Protein AF-A0A9D8FHU1-F1 (afdb_monomer_lite)

Radius of gyration: 20.09 Å; chains: 1; bounding box: 47×20×51 Å

Sequence (121 aa):
MSESILSSDVWQKLIQKHSEFKSKKTADLFKDDPTRFDRFSVKHKDFLFDFSKNKIDSEILDLLYQLADKAELKQWMQKMRNGEKINATEGRAAFHIALRAPKGSSYKFEGKNVVPAVHKV

pLDDT: mean 95.0, std 5.45, range [50.28, 98.25]

Structure (mmCIF, N/CA/C/O backbone):
data_AF-A0A9D8FHU1-F1
#
_entry.id   AF-A0A9D8FHU1-F1
#
loop_
_atom_site.group_PDB
_atom_site.id
_atom_site.type_symbol
_atom_site.label_atom_id
_atom_site.label_alt_id
_atom_site.label_comp_id
_atom_site.label_asym_id
_atom_site.label_entity_id
_atom_site.label_seq_id
_atom_site.pdbx_PDB_ins_code
_atom_site.Cartn_x
_atom_site.Cartn_y
_atom_site.Cartn_z
_atom_site.occupancy
_atom_site.B_iso_or_equiv
_atom_site.auth_seq_id
_atom_site.auth_comp_id
_atom_site.auth_asym_id
_atom_site.auth_atom_id
_atom_site.pdbx_PDB_model_num
ATOM 1 N N . MET A 1 1 ? 14.748 1.644 19.234 1.00 50.28 1 MET A N 1
ATOM 2 C CA . MET A 1 1 ? 14.377 2.582 18.153 1.00 50.28 1 MET A CA 1
ATOM 3 C C . MET A 1 1 ? 14.263 1.766 16.883 1.00 50.28 1 MET A C 1
ATOM 5 O O . MET A 1 1 ? 15.205 1.039 16.598 1.00 50.28 1 MET A O 1
ATOM 9 N N . SER A 1 2 ? 13.116 1.779 16.201 1.00 66.88 2 SER A N 1
ATOM 10 C CA . SER A 1 2 ? 12.983 1.077 14.921 1.00 66.88 2 SER A CA 1
ATOM 11 C C . SER A 1 2 ? 13.911 1.725 13.898 1.00 66.88 2 SER A C 1
ATOM 13 O O . SER A 1 2 ? 14.023 2.951 13.853 1.00 66.88 2 SER A O 1
ATOM 15 N N . GLU A 1 3 ? 14.585 0.908 13.100 1.00 76.81 3 GLU A N 1
ATOM 16 C CA . GLU A 1 3 ? 15.381 1.379 11.973 1.00 76.81 3 GLU A CA 1
ATOM 17 C C . GLU A 1 3 ? 14.503 2.207 11.018 1.00 76.81 3 GLU A C 1
ATOM 19 O O . GLU A 1 3 ? 13.350 1.853 10.760 1.00 76.81 3 GLU A O 1
ATOM 24 N N . SER A 1 4 ? 15.026 3.327 10.515 1.00 89.19 4 SER A N 1
ATOM 25 C CA . SER A 1 4 ? 14.288 4.170 9.574 1.00 89.19 4 SER A CA 1
ATOM 26 C C . SER A 1 4 ? 14.035 3.414 8.271 1.00 89.19 4 SER A C 1
ATOM 28 O O . SER A 1 4 ? 14.939 2.796 7.711 1.00 89.19 4 SER A O 1
ATOM 30 N N . ILE A 1 5 ? 12.822 3.521 7.723 1.00 93.62 5 ILE A N 1
ATOM 31 C CA . ILE A 1 5 ? 12.518 2.943 6.406 1.00 93.62 5 ILE A CA 1
ATOM 32 C C . ILE A 1 5 ? 13.418 3.534 5.312 1.00 93.62 5 ILE A C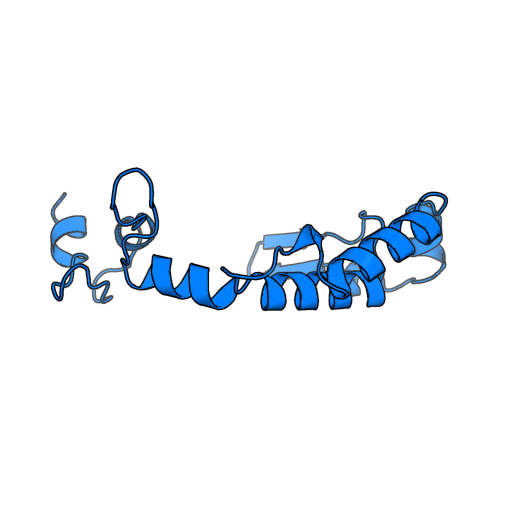 1
ATOM 34 O O . ILE A 1 5 ? 13.768 2.834 4.368 1.00 93.62 5 ILE A O 1
ATOM 38 N N . LEU A 1 6 ? 13.855 4.788 5.472 1.00 93.19 6 LEU A N 1
ATOM 39 C CA . LEU A 1 6 ? 14.687 5.500 4.500 1.00 93.19 6 LEU A CA 1
ATOM 40 C C . LEU A 1 6 ? 16.143 5.012 4.489 1.00 93.19 6 LEU A C 1
ATOM 42 O O . LEU A 1 6 ? 16.849 5.207 3.504 1.00 93.19 6 LEU A O 1
ATOM 46 N N . SER A 1 7 ? 16.609 4.379 5.568 1.00 93.44 7 SER A N 1
ATOM 47 C CA . SER A 1 7 ? 17.948 3.780 5.625 1.00 93.44 7 SER A CA 1
ATOM 48 C C . SER A 1 7 ? 17.957 2.303 5.231 1.00 93.44 7 SER A C 1
ATOM 50 O O . SER A 1 7 ? 19.027 1.718 5.147 1.00 93.44 7 SER A O 1
ATOM 52 N N . SER A 1 8 ? 16.791 1.699 4.982 1.00 95.25 8 SER A N 1
ATOM 53 C CA . SER A 1 8 ? 16.691 0.272 4.674 1.00 95.25 8 SER A CA 1
ATOM 54 C C . SER A 1 8 ? 17.250 -0.087 3.292 1.00 95.25 8 SER A C 1
ATOM 56 O O . SER A 1 8 ? 17.122 0.683 2.337 1.00 95.25 8 SER A O 1
ATOM 58 N N . ASP A 1 9 ? 17.779 -1.305 3.155 1.00 96.50 9 ASP A N 1
ATOM 59 C CA . ASP A 1 9 ? 18.302 -1.824 1.881 1.00 96.50 9 ASP A CA 1
ATOM 60 C C . ASP A 1 9 ? 17.277 -1.754 0.743 1.00 96.50 9 ASP A C 1
ATOM 62 O O . ASP A 1 9 ? 17.613 -1.424 -0.393 1.00 96.50 9 ASP A O 1
ATOM 66 N N . VAL A 1 10 ? 16.004 -2.045 1.036 1.00 97.56 10 VAL A N 1
ATOM 67 C CA . VAL A 1 10 ? 14.924 -1.984 0.041 1.00 97.56 10 VAL A CA 1
ATOM 68 C C . VAL A 1 10 ? 14.689 -0.556 -0.454 1.00 97.56 10 VAL A C 1
ATOM 70 O O . VAL A 1 10 ? 14.478 -0.350 -1.650 1.00 97.56 10 VAL A O 1
ATOM 73 N N . TRP A 1 11 ? 14.800 0.444 0.424 1.00 97.56 11 TRP A N 1
ATOM 74 C CA . TRP A 1 11 ? 14.715 1.846 0.023 1.00 97.56 11 TRP A CA 1
ATOM 75 C C . TRP A 1 11 ? 15.891 2.247 -0.869 1.00 97.56 11 TRP A C 1
ATOM 77 O O . TRP A 1 11 ? 15.684 2.862 -1.914 1.00 97.56 11 TRP A O 1
ATOM 87 N N . GLN A 1 12 ? 17.113 1.833 -0.523 1.00 97.31 12 GLN A N 1
ATOM 88 C CA . GLN A 1 12 ? 18.292 2.102 -1.354 1.00 97.31 12 GLN A CA 1
ATOM 89 C C . GLN A 1 12 ? 18.175 1.445 -2.741 1.00 97.31 12 GLN A C 1
ATOM 91 O O . GLN A 1 12 ? 18.462 2.085 -3.754 1.00 97.31 12 GLN A O 1
ATOM 96 N N . LYS A 1 13 ? 17.653 0.212 -2.819 1.00 97.62 13 LYS A N 1
ATOM 97 C CA . LYS A 1 13 ? 17.355 -0.460 -4.097 1.00 97.62 13 LYS A CA 1
ATOM 98 C C . LYS A 1 13 ? 16.319 0.300 -4.931 1.00 97.62 13 LYS A C 1
ATOM 100 O O . LYS A 1 13 ? 16.494 0.422 -6.141 1.00 97.62 13 LYS A O 1
ATOM 105 N N . LEU A 1 14 ? 15.271 0.848 -4.312 1.00 97.38 14 LEU A N 1
ATOM 106 C CA . LEU A 1 14 ? 14.283 1.682 -5.009 1.00 97.38 14 LEU A CA 1
ATOM 107 C C . LEU A 1 14 ? 14.895 2.980 -5.554 1.00 97.38 14 LEU A C 1
ATOM 109 O O . LEU A 1 14 ? 14.577 3.371 -6.676 1.00 97.38 14 LEU A O 1
ATOM 113 N N . ILE A 1 15 ? 15.800 3.627 -4.810 1.00 97.25 15 ILE A N 1
ATOM 114 C CA . ILE A 1 15 ? 16.533 4.813 -5.288 1.00 97.25 15 ILE A CA 1
ATOM 115 C C . ILE A 1 15 ? 17.403 4.468 -6.504 1.00 97.25 15 ILE A C 1
ATOM 117 O O . ILE A 1 15 ? 17.380 5.197 -7.502 1.00 97.25 15 ILE A O 1
ATOM 121 N N . GLN A 1 16 ? 18.105 3.334 -6.460 1.00 96.25 16 GLN A N 1
ATOM 122 C CA . GLN A 1 16 ? 18.878 2.828 -7.594 1.00 96.25 16 GLN A CA 1
ATOM 123 C C . GLN A 1 16 ? 17.973 2.570 -8.810 1.00 96.25 16 GLN A C 1
ATOM 125 O O . GLN A 1 16 ? 18.221 3.124 -9.883 1.00 96.25 16 GLN A O 1
ATOM 130 N N . LYS A 1 17 ? 16.862 1.841 -8.639 1.00 95.44 17 LYS A N 1
ATOM 131 C CA . LYS A 1 17 ? 15.894 1.594 -9.722 1.00 95.44 17 LYS A CA 1
ATOM 132 C C . LYS A 1 17 ? 15.302 2.867 -10.293 1.00 95.44 1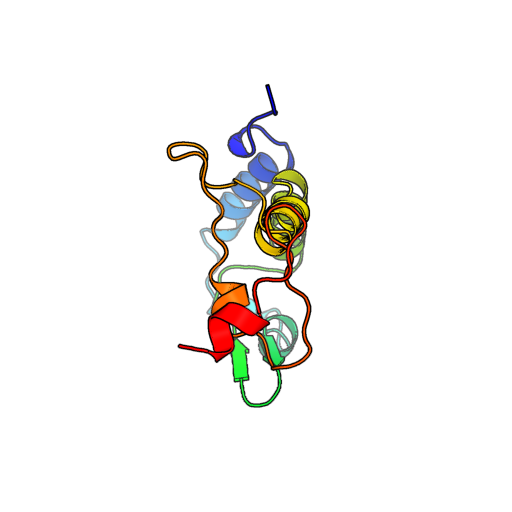7 LYS A C 1
ATOM 134 O O . LYS A 1 17 ? 15.170 2.985 -11.507 1.00 95.44 17 LYS A O 1
ATOM 139 N N . HIS A 1 18 ? 14.990 3.846 -9.449 1.00 95.75 18 HIS A N 1
ATOM 140 C CA . HIS A 1 18 ? 14.517 5.145 -9.906 1.00 95.75 18 HIS A CA 1
ATOM 141 C C . HIS A 1 18 ? 15.535 5.815 -10.840 1.00 95.75 18 HIS A C 1
ATOM 143 O O . HIS A 1 18 ? 15.138 6.348 -11.875 1.00 95.75 18 HIS A O 1
ATOM 149 N N . SER A 1 19 ? 16.833 5.765 -10.518 1.00 95.00 19 SER A N 1
ATOM 150 C CA . SER A 1 19 ? 17.881 6.326 -11.381 1.00 95.00 19 SER A CA 1
ATOM 151 C C . SER A 1 19 ? 17.918 5.666 -12.768 1.00 95.00 19 SER A C 1
ATOM 153 O O . SER A 1 19 ? 17.978 6.373 -13.775 1.00 95.00 19 SER A O 1
ATOM 155 N N . GLU A 1 20 ? 17.757 4.340 -12.827 1.00 91.88 20 GLU A N 1
ATOM 156 C CA . GLU A 1 20 ? 17.718 3.543 -14.062 1.00 91.88 20 GLU A CA 1
ATOM 157 C C . GLU A 1 20 ? 16.441 3.799 -14.879 1.00 91.88 20 GLU A C 1
ATOM 159 O O . GLU A 1 20 ? 16.468 3.869 -16.107 1.00 91.88 20 GLU A O 1
ATOM 164 N N . PHE A 1 21 ? 15.304 3.974 -14.200 1.00 92.62 21 PHE A N 1
ATOM 165 C CA . PHE A 1 21 ? 13.996 4.179 -14.825 1.00 92.62 21 PHE A CA 1
ATOM 166 C C . PHE A 1 21 ? 13.685 5.636 -15.172 1.00 92.62 21 PHE A C 1
ATOM 168 O O . PHE A 1 21 ? 12.723 5.903 -15.898 1.00 92.62 21 PHE A O 1
ATOM 175 N N . LYS A 1 22 ? 14.482 6.594 -14.686 1.00 92.12 22 LYS A N 1
ATOM 176 C CA . LYS A 1 22 ? 14.221 8.030 -14.847 1.00 92.12 22 LYS A CA 1
ATOM 177 C C . LYS A 1 22 ? 14.040 8.425 -16.314 1.00 92.12 22 LYS A C 1
ATOM 179 O O . LYS A 1 22 ? 13.126 9.192 -16.632 1.00 92.12 22 LYS A O 1
ATOM 184 N N . SER A 1 23 ? 14.871 7.872 -17.199 1.00 92.62 23 SER A N 1
ATOM 185 C CA . SER A 1 23 ? 14.870 8.146 -18.641 1.00 92.62 23 SER A CA 1
ATOM 186 C C . SER A 1 23 ? 13.824 7.353 -19.430 1.00 92.62 23 SER A C 1
ATOM 188 O O . SER A 1 23 ? 13.461 7.782 -20.526 1.00 92.62 23 SER A O 1
ATOM 190 N N . LYS A 1 24 ? 13.289 6.247 -18.889 1.00 93.19 24 LYS A N 1
ATOM 191 C CA . LYS A 1 24 ? 12.265 5.450 -19.578 1.00 93.19 24 LYS A CA 1
ATOM 192 C C . LYS A 1 24 ? 10.984 6.260 -19.763 1.00 93.19 24 LYS A C 1
ATOM 194 O O . LYS A 1 24 ? 10.520 6.944 -18.838 1.00 93.19 24 LYS A O 1
ATOM 199 N N . LYS A 1 25 ? 10.388 6.174 -20.954 1.00 95.38 25 LYS A N 1
ATOM 200 C CA . LYS A 1 25 ? 9.057 6.725 -21.231 1.00 95.38 25 LYS A CA 1
ATOM 201 C C . LYS A 1 25 ? 8.017 5.638 -21.009 1.00 95.38 25 LYS A C 1
ATOM 203 O O . LYS A 1 25 ? 8.229 4.484 -21.360 1.00 95.38 25 LYS A O 1
ATOM 208 N N . THR A 1 26 ? 6.858 6.017 -20.481 1.00 94.00 26 THR A N 1
ATOM 209 C CA . THR A 1 26 ? 5.749 5.076 -20.278 1.00 94.00 26 THR A CA 1
ATOM 210 C C . THR A 1 26 ? 5.337 4.394 -21.586 1.00 94.00 26 THR A C 1
ATOM 212 O O . THR A 1 26 ? 5.052 3.207 -21.571 1.00 94.00 26 THR A O 1
ATOM 215 N N . ALA A 1 27 ? 5.372 5.104 -22.721 1.00 95.81 27 ALA A N 1
ATOM 216 C CA . ALA A 1 27 ? 5.071 4.526 -24.034 1.00 95.81 27 ALA A CA 1
ATOM 217 C C . ALA A 1 27 ? 5.995 3.348 -24.398 1.00 95.81 27 ALA A C 1
ATOM 219 O O . ALA A 1 27 ? 5.512 2.338 -24.901 1.00 95.81 27 ALA A O 1
ATOM 220 N N . ASP A 1 28 ? 7.291 3.446 -24.082 1.00 96.12 28 ASP A N 1
ATOM 221 C CA . ASP A 1 28 ? 8.251 2.362 -24.324 1.00 96.12 28 ASP A CA 1
ATOM 222 C C . ASP A 1 28 ? 7.913 1.143 -23.453 1.00 96.12 28 ASP A C 1
ATOM 224 O O . ASP A 1 28 ? 7.921 0.019 -23.936 1.00 96.12 28 ASP A O 1
ATOM 228 N N . LEU A 1 29 ? 7.476 1.356 -22.204 1.00 95.81 29 LEU A N 1
ATOM 229 C CA . LEU A 1 29 ? 7.049 0.264 -21.319 1.00 95.81 29 LEU A CA 1
ATOM 230 C C . LEU A 1 29 ? 5.836 -0.513 -21.859 1.00 95.81 29 LEU A C 1
ATOM 232 O O . LEU A 1 29 ? 5.738 -1.712 -21.625 1.00 95.81 29 LEU A O 1
ATOM 236 N N . PHE A 1 30 ? 4.908 0.150 -22.557 1.00 97.12 30 PHE A N 1
ATOM 237 C CA . PHE A 1 30 ? 3.787 -0.523 -23.233 1.00 97.12 30 PHE A CA 1
ATOM 238 C C . PHE A 1 30 ? 4.217 -1.241 -24.511 1.00 97.12 30 PHE A C 1
ATOM 240 O O . PHE A 1 30 ? 3.629 -2.256 -24.870 1.00 97.12 30 PHE A O 1
ATOM 247 N N . LYS A 1 31 ? 5.228 -0.714 -25.206 1.00 96.75 31 LYS A N 1
ATOM 248 C CA . LYS A 1 31 ? 5.808 -1.371 -26.377 1.00 96.75 31 LYS A CA 1
ATOM 249 C C . LYS A 1 31 ? 6.538 -2.657 -25.980 1.00 96.75 31 LYS A C 1
ATOM 251 O O . LYS A 1 31 ? 6.406 -3.659 -26.676 1.00 96.75 31 LYS A O 1
ATOM 256 N N . ASP A 1 32 ? 7.273 -2.617 -24.872 1.00 95.31 32 ASP A N 1
ATOM 257 C CA . ASP A 1 32 ? 8.081 -3.733 -24.374 1.00 95.31 32 ASP A CA 1
ATOM 258 C C . ASP A 1 32 ? 7.235 -4.819 -23.682 1.00 95.31 32 ASP A C 1
ATOM 260 O O . ASP A 1 32 ? 7.620 -5.986 -23.669 1.00 95.31 32 ASP A O 1
ATOM 264 N N . ASP A 1 33 ? 6.073 -4.457 -23.126 1.00 96.25 33 ASP A N 1
ATOM 265 C CA . ASP A 1 33 ? 5.121 -5.385 -22.506 1.00 96.25 33 ASP A CA 1
ATOM 266 C C . ASP A 1 33 ? 3.705 -5.166 -23.076 1.00 96.25 33 ASP A C 1
ATOM 268 O O . ASP A 1 33 ? 2.928 -4.370 -22.537 1.00 96.25 33 ASP A O 1
ATOM 272 N N . PRO A 1 34 ? 3.322 -5.892 -24.145 1.00 96.06 34 PRO A N 1
ATOM 273 C CA . PRO A 1 34 ? 1.983 -5.796 -24.732 1.00 96.06 34 PRO A CA 1
ATOM 274 C C . PRO A 1 34 ? 0.844 -6.151 -23.764 1.00 96.06 34 PRO A C 1
ATOM 276 O O . PRO A 1 34 ? -0.294 -5.742 -23.980 1.00 96.06 34 PRO A O 1
ATOM 279 N N . THR A 1 35 ? 1.136 -6.886 -22.684 1.00 97.19 35 THR A N 1
ATOM 280 C CA . THR A 1 35 ? 0.163 -7.288 -21.650 1.00 97.19 35 THR A CA 1
ATOM 281 C C . THR A 1 35 ? 0.175 -6.371 -20.425 1.00 97.19 35 THR A C 1
ATOM 283 O O . THR A 1 35 ? -0.482 -6.645 -19.420 1.00 97.19 35 THR A O 1
ATOM 286 N N . ARG A 1 36 ? 0.906 -5.251 -20.488 1.00 97.62 36 ARG A N 1
ATOM 287 C CA . ARG A 1 36 ? 1.129 -4.343 -19.358 1.00 97.62 36 ARG A CA 1
ATOM 288 C C . ARG A 1 36 ? -0.161 -3.854 -18.713 1.00 97.62 36 ARG A C 1
ATOM 290 O O . ARG A 1 36 ? -0.221 -3.735 -17.492 1.00 97.62 36 ARG A O 1
ATOM 297 N N . PHE A 1 37 ? -1.181 -3.551 -19.513 1.00 97.94 37 PHE A N 1
ATOM 298 C CA . PHE A 1 37 ? -2.468 -3.116 -18.979 1.00 97.94 37 PHE A CA 1
ATOM 299 C C . PHE A 1 37 ? -3.054 -4.164 -18.027 1.00 97.94 37 PHE A C 1
ATOM 301 O O . PHE A 1 37 ? -3.380 -3.820 -16.894 1.00 97.94 37 PHE A O 1
ATOM 308 N N . ASP A 1 38 ? -3.100 -5.431 -18.439 1.00 97.06 38 ASP A N 1
ATOM 309 C CA . ASP A 1 38 ? -3.654 -6.516 -17.625 1.00 97.06 38 ASP A CA 1
ATOM 310 C C . ASP A 1 38 ? -2.795 -6.794 -16.387 1.00 97.06 38 ASP A C 1
ATOM 312 O O . ASP A 1 38 ? -3.319 -7.013 -15.297 1.00 97.06 38 ASP A O 1
ATOM 316 N N . ARG A 1 39 ? -1.464 -6.734 -16.527 1.00 96.56 39 ARG A N 1
ATOM 317 C CA . ARG A 1 39 ? -0.521 -6.987 -15.423 1.00 96.56 39 ARG A CA 1
ATOM 318 C C . ARG A 1 39 ? -0.527 -5.898 -14.353 1.00 96.56 39 ARG A C 1
ATOM 320 O O . ARG A 1 39 ? -0.329 -6.193 -13.178 1.00 96.56 39 ARG A O 1
ATOM 327 N N . PHE A 1 40 ? -0.720 -4.646 -14.756 1.00 97.81 40 PHE A N 1
ATOM 328 C CA . PHE A 1 40 ? -0.693 -3.476 -13.878 1.00 97.81 40 PHE A CA 1
ATOM 329 C C . PHE A 1 40 ? -2.078 -2.831 -13.760 1.00 97.81 40 PHE A C 1
ATOM 331 O O . PHE A 1 40 ? -2.205 -1.609 -13.665 1.00 97.81 40 PHE A O 1
ATOM 338 N N . SER A 1 41 ? -3.118 -3.664 -13.751 1.00 98.06 41 SER A N 1
ATOM 339 C CA . SER A 1 41 ? -4.473 -3.267 -13.393 1.00 98.06 41 SER A CA 1
ATOM 340 C C . SER A 1 41 ? -5.093 -4.280 -12.440 1.00 98.06 41 SER A C 1
ATOM 342 O O . SER A 1 41 ? -4.796 -5.469 -12.482 1.00 98.06 41 SER A O 1
ATOM 344 N N . VAL A 1 42 ? -5.993 -3.815 -11.579 1.00 97.94 42 VAL A N 1
ATOM 345 C CA . VAL A 1 42 ? -6.811 -4.680 -10.724 1.00 97.94 42 VAL A CA 1
ATOM 346 C C . VAL A 1 42 ? -8.273 -4.326 -10.932 1.00 97.94 42 VAL A C 1
ATOM 348 O O . VAL A 1 42 ? -8.678 -3.180 -10.736 1.00 97.94 42 VAL A O 1
ATOM 351 N N . LYS A 1 43 ? -9.083 -5.322 -11.296 1.00 97.69 43 LYS A N 1
ATOM 352 C CA . LYS A 1 43 ? -10.541 -5.196 -11.336 1.00 97.69 43 LYS A CA 1
ATOM 353 C C . LYS A 1 43 ? -11.139 -5.727 -10.036 1.00 97.69 43 LYS A C 1
ATOM 355 O O . LYS A 1 43 ? -10.903 -6.870 -9.657 1.00 97.69 43 LYS A O 1
ATOM 360 N N . HIS A 1 44 ? -11.945 -4.910 -9.370 1.00 96.69 44 HIS A N 1
ATOM 361 C CA . HIS A 1 44 ? -12.705 -5.286 -8.187 1.00 96.69 44 HIS A CA 1
ATOM 362 C C . HIS A 1 44 ? -14.170 -4.882 -8.360 1.00 96.69 44 HIS A C 1
ATOM 364 O O . HIS A 1 44 ? -14.505 -3.702 -8.280 1.00 96.69 44 HIS A O 1
ATOM 370 N N . LYS A 1 45 ? -15.051 -5.872 -8.567 1.00 95.50 45 LYS A N 1
ATOM 371 C CA . LYS A 1 45 ? -16.468 -5.656 -8.912 1.00 95.50 45 LYS A CA 1
ATOM 372 C C . LYS A 1 45 ? -16.580 -4.715 -10.123 1.00 95.50 45 LYS A C 1
ATOM 374 O O . LYS A 1 45 ? -16.010 -5.009 -11.175 1.00 95.50 45 LYS A O 1
ATOM 379 N N . ASP A 1 46 ? -17.239 -3.578 -9.938 1.00 96.12 46 ASP A N 1
ATOM 380 C CA . ASP A 1 46 ? -17.482 -2.562 -10.962 1.00 96.12 46 ASP A CA 1
ATOM 381 C C . ASP A 1 46 ? -16.373 -1.496 -11.016 1.00 96.12 46 ASP A C 1
ATOM 383 O O . ASP A 1 46 ? -16.472 -0.525 -11.761 1.00 96.12 46 ASP A O 1
ATOM 387 N N . PHE A 1 47 ? -15.304 -1.663 -10.227 1.00 97.38 47 PHE A N 1
ATOM 388 C CA . PHE A 1 47 ? -14.170 -0.748 -10.172 1.00 97.38 47 PHE A CA 1
ATOM 389 C C . PHE A 1 47 ? -12.943 -1.340 -10.867 1.00 97.38 47 PHE A C 1
ATOM 391 O O . PHE A 1 47 ? -12.552 -2.479 -10.606 1.00 97.38 47 PHE A O 1
ATOM 398 N N . LEU A 1 48 ? -12.302 -0.546 -11.723 1.00 97.94 48 LEU A N 1
ATOM 399 C CA . LEU A 1 48 ? -11.018 -0.866 -12.338 1.00 97.94 48 LEU A CA 1
ATOM 400 C C . LEU A 1 48 ? -9.968 0.128 -11.844 1.00 97.94 48 LEU A C 1
ATOM 402 O O . LEU A 1 48 ? -10.089 1.330 -12.072 1.00 97.94 48 LEU A O 1
ATOM 406 N N . PHE A 1 49 ? -8.923 -0.388 -11.206 1.00 98.12 49 PHE A N 1
ATOM 407 C CA . PHE A 1 49 ? -7.736 0.375 -10.858 1.00 98.12 49 PHE A CA 1
ATOM 408 C C . PHE A 1 49 ? -6.628 0.080 -11.866 1.00 98.12 49 PHE A C 1
ATOM 410 O O . PHE A 1 49 ? -5.951 -0.938 -11.752 1.00 98.12 49 PHE A O 1
ATOM 417 N N . ASP A 1 50 ? -6.465 0.960 -12.851 1.00 98.00 50 ASP A N 1
ATOM 418 C CA . ASP A 1 50 ? -5.367 0.911 -13.819 1.00 98.00 50 ASP A CA 1
ATOM 419 C C . ASP A 1 50 ? -4.189 1.752 -13.312 1.00 98.00 50 ASP A C 1
ATOM 421 O O . ASP A 1 50 ? -4.269 2.980 -13.228 1.00 98.00 50 ASP A O 1
ATOM 425 N N . PHE A 1 51 ? -3.078 1.085 -13.002 1.00 97.56 51 PHE A N 1
ATOM 426 C CA . PHE A 1 51 ? -1.819 1.716 -12.613 1.00 97.56 51 PHE A CA 1
ATOM 427 C C . PHE A 1 51 ? -0.692 1.449 -13.625 1.00 97.56 51 PHE A C 1
ATOM 429 O O . PHE A 1 51 ? 0.462 1.809 -13.376 1.00 97.56 51 PHE A O 1
ATOM 436 N N . SER A 1 52 ? -1.024 0.925 -14.809 1.00 97.75 52 SER A N 1
ATOM 437 C CA . SER A 1 52 ? -0.093 0.596 -15.897 1.00 97.75 52 SER A CA 1
ATOM 438 C C . SER A 1 52 ? 0.609 1.817 -16.495 1.00 97.75 52 SER A C 1
ATOM 440 O O . SER A 1 52 ? 1.727 1.715 -17.007 1.00 97.75 52 SER A O 1
ATOM 442 N N . LYS A 1 53 ? 0.005 3.004 -16.371 1.00 96.44 53 LYS A N 1
ATOM 443 C CA . LYS A 1 53 ? 0.556 4.274 -16.876 1.00 96.44 53 LYS A CA 1
ATOM 444 C C . LYS A 1 53 ? 1.617 4.907 -15.961 1.00 96.44 53 LYS A C 1
ATOM 446 O O . LYS A 1 53 ? 2.103 5.999 -16.252 1.00 96.44 53 LYS A O 1
ATOM 451 N N . ASN A 1 54 ? 2.014 4.221 -14.890 1.00 95.69 54 ASN A N 1
ATOM 452 C CA . ASN A 1 54 ? 3.124 4.624 -14.025 1.00 95.69 54 ASN A CA 1
ATOM 453 C C . ASN A 1 54 ? 4.467 4.072 -14.530 1.00 95.69 54 ASN A C 1
ATOM 455 O O . ASN A 1 54 ? 4.509 3.045 -15.209 1.00 95.69 54 ASN A O 1
ATOM 459 N N . LYS A 1 55 ? 5.581 4.727 -14.169 1.00 94.94 55 LYS A N 1
ATOM 460 C CA . LYS A 1 55 ? 6.954 4.279 -14.482 1.00 94.94 55 LYS A CA 1
ATOM 461 C C . LYS A 1 55 ? 7.413 3.158 -13.544 1.00 94.94 55 LYS A C 1
ATOM 463 O O . LYS A 1 55 ? 8.310 3.342 -12.730 1.00 94.94 55 LYS A O 1
ATOM 468 N N . ILE A 1 56 ? 6.758 2.012 -13.656 1.00 94.94 56 ILE A N 1
ATOM 469 C CA . ILE A 1 56 ? 7.018 0.820 -12.846 1.00 94.94 56 ILE A CA 1
ATOM 470 C C . ILE A 1 56 ? 7.188 -0.406 -13.741 1.00 94.94 56 ILE A C 1
ATOM 472 O O . ILE A 1 56 ? 6.613 -0.482 -14.828 1.00 94.94 56 ILE A O 1
ATOM 476 N N . ASP A 1 57 ? 7.933 -1.387 -13.272 1.00 95.12 57 ASP A N 1
ATOM 477 C CA . ASP A 1 57 ? 7.904 -2.757 -13.767 1.00 95.12 57 ASP A CA 1
ATOM 478 C C . ASP A 1 57 ? 7.628 -3.708 -12.592 1.00 95.12 57 ASP A C 1
ATOM 480 O O . ASP A 1 57 ? 7.269 -3.272 -11.494 1.00 95.12 57 ASP A O 1
ATOM 484 N N . SER A 1 58 ? 7.732 -5.013 -12.830 1.00 95.06 58 SER A N 1
ATOM 485 C CA . SER A 1 58 ? 7.475 -6.012 -11.790 1.00 95.06 58 SER A CA 1
ATOM 486 C C . SER A 1 58 ? 8.493 -5.957 -10.666 1.00 95.06 58 SER A C 1
ATOM 488 O O . SER A 1 58 ? 8.115 -6.098 -9.512 1.00 95.06 58 SER A O 1
ATOM 490 N N . GLU A 1 59 ? 9.755 -5.681 -10.985 1.00 96.06 59 GLU A N 1
ATOM 491 C CA . GLU A 1 59 ? 10.809 -5.601 -9.982 1.00 96.06 59 GLU A CA 1
ATOM 492 C C . GLU A 1 59 ? 10.604 -4.391 -9.061 1.00 96.06 59 GLU A C 1
ATOM 494 O O . GLU A 1 59 ? 10.706 -4.508 -7.841 1.00 96.06 59 GLU A O 1
ATOM 499 N N . ILE A 1 60 ? 10.237 -3.234 -9.622 1.00 96.81 60 ILE A N 1
ATOM 500 C CA . ILE A 1 60 ? 9.870 -2.050 -8.837 1.00 96.81 60 ILE A CA 1
ATOM 501 C C . ILE A 1 60 ? 8.654 -2.348 -7.955 1.00 96.81 60 ILE A C 1
ATOM 503 O O . ILE A 1 60 ? 8.641 -1.954 -6.789 1.00 96.81 60 ILE A O 1
ATOM 507 N N . LEU A 1 61 ? 7.639 -3.041 -8.479 1.00 97.19 61 LEU A N 1
ATOM 508 C CA . LEU A 1 61 ? 6.447 -3.385 -7.705 1.00 97.19 61 LEU A CA 1
ATOM 509 C C . LEU A 1 61 ? 6.776 -4.331 -6.536 1.00 97.19 61 LEU A C 1
ATOM 511 O O . LEU A 1 61 ? 6.333 -4.085 -5.414 1.00 97.19 61 LEU A O 1
ATOM 515 N N . ASP A 1 62 ? 7.623 -5.336 -6.763 1.00 98.19 62 ASP A N 1
ATOM 516 C CA . ASP A 1 62 ? 8.097 -6.252 -5.721 1.00 98.19 62 ASP A CA 1
ATOM 517 C C . ASP A 1 62 ? 8.916 -5.526 -4.645 1.00 98.19 62 ASP A C 1
ATOM 519 O O . ASP A 1 62 ? 8.770 -5.803 -3.451 1.00 98.19 62 ASP A O 1
ATOM 523 N N . LEU A 1 63 ? 9.753 -4.560 -5.035 1.00 98.25 63 LEU A N 1
ATOM 524 C CA . LEU A 1 63 ? 10.486 -3.714 -4.090 1.00 98.25 63 LEU A CA 1
ATOM 525 C C . LEU A 1 63 ? 9.548 -2.805 -3.280 1.00 98.25 63 LEU A C 1
ATOM 527 O O . LEU A 1 63 ? 9.763 -2.615 -2.084 1.00 98.25 63 LEU A O 1
ATOM 531 N N . LEU A 1 64 ? 8.485 -2.269 -3.889 1.00 97.69 64 LEU A N 1
ATOM 532 C CA . LEU A 1 64 ? 7.467 -1.492 -3.173 1.00 97.69 64 LEU A CA 1
ATOM 533 C C . LEU A 1 64 ? 6.699 -2.355 -2.160 1.00 97.69 64 LEU A C 1
ATOM 535 O O . LEU A 1 64 ? 6.426 -1.888 -1.053 1.00 97.69 64 LEU A O 1
ATOM 539 N N . TYR A 1 65 ? 6.392 -3.614 -2.488 1.00 97.88 65 TYR A N 1
ATOM 540 C CA . TYR A 1 65 ? 5.795 -4.551 -1.532 1.00 97.88 65 TYR A CA 1
ATOM 541 C C . TYR A 1 65 ? 6.738 -4.871 -0.372 1.00 97.88 65 TYR A C 1
ATOM 543 O O . TYR A 1 65 ? 6.324 -4.797 0.785 1.00 97.88 65 TYR A O 1
ATOM 551 N N . GLN A 1 66 ? 8.017 -5.122 -0.654 1.00 97.88 66 GLN A N 1
ATOM 552 C CA . GLN A 1 66 ? 9.032 -5.314 0.385 1.00 97.88 66 GLN A CA 1
ATOM 553 C C . GLN A 1 66 ? 9.179 -4.080 1.286 1.00 97.88 66 GLN A C 1
ATOM 555 O O . GLN A 1 66 ? 9.322 -4.219 2.500 1.00 97.88 66 GLN A O 1
ATOM 560 N N . LEU A 1 67 ? 9.104 -2.866 0.727 1.00 97.75 67 LEU A N 1
ATOM 561 C CA . LEU A 1 67 ? 9.124 -1.633 1.515 1.00 97.75 67 LEU A CA 1
ATOM 562 C C . LEU A 1 67 ? 7.887 -1.527 2.418 1.00 97.75 67 LEU A C 1
ATOM 564 O O . LEU A 1 67 ? 8.016 -1.147 3.580 1.00 97.75 67 LEU A O 1
ATOM 568 N N . ALA A 1 68 ? 6.702 -1.884 1.914 1.00 97.56 68 ALA A N 1
ATOM 569 C CA . ALA A 1 68 ? 5.473 -1.898 2.706 1.00 97.56 68 ALA A CA 1
ATOM 570 C C . ALA A 1 68 ? 5.537 -2.914 3.861 1.00 97.56 68 ALA A C 1
ATOM 572 O O . ALA A 1 68 ? 5.076 -2.613 4.964 1.00 97.56 68 ALA A O 1
ATOM 573 N N . ASP A 1 69 ? 6.140 -4.084 3.631 1.00 96.44 69 ASP A N 1
ATOM 574 C CA . ASP A 1 69 ? 6.383 -5.079 4.677 1.00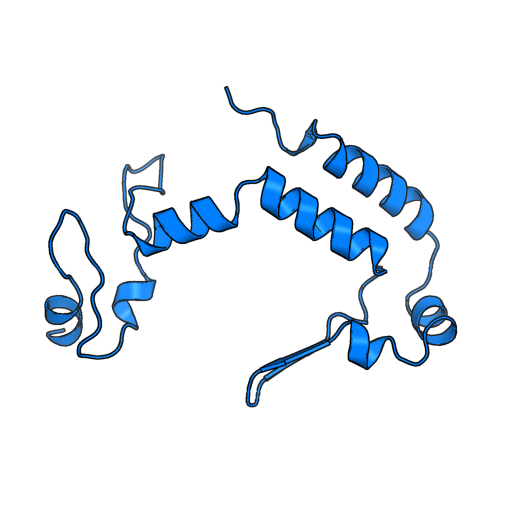 96.44 69 ASP A CA 1
ATOM 575 C C . ASP A 1 69 ? 7.437 -4.582 5.692 1.00 96.44 69 ASP A C 1
ATOM 577 O O . ASP A 1 69 ? 7.212 -4.697 6.896 1.00 96.44 69 ASP A O 1
ATOM 581 N N . LYS A 1 70 ? 8.534 -3.939 5.247 1.00 96.12 70 LYS A N 1
ATOM 582 C CA . LYS A 1 70 ? 9.544 -3.305 6.130 1.00 96.12 70 LYS A CA 1
ATOM 583 C C . LYS A 1 70 ? 8.956 -2.171 6.975 1.00 96.12 70 LYS A C 1
ATOM 585 O O . LYS A 1 70 ? 9.384 -1.975 8.107 1.00 96.12 70 LYS A O 1
ATOM 590 N N . ALA A 1 71 ? 7.982 -1.438 6.437 1.00 96.00 71 ALA A N 1
ATOM 591 C CA . ALA A 1 71 ? 7.233 -0.401 7.146 1.00 96.00 71 ALA A CA 1
ATOM 592 C C . ALA A 1 71 ? 6.130 -0.963 8.066 1.00 96.00 71 ALA A C 1
ATOM 594 O O . ALA A 1 71 ? 5.396 -0.190 8.682 1.00 96.00 71 ALA A O 1
ATOM 595 N N . GLU A 1 72 ? 5.984 -2.290 8.138 1.00 96.38 72 GLU A N 1
ATOM 596 C CA . GLU A 1 72 ? 4.963 -2.977 8.929 1.00 96.38 72 GLU A CA 1
ATOM 597 C C . GLU A 1 72 ? 3.531 -2.513 8.598 1.00 96.38 72 GLU A C 1
ATOM 599 O O . GLU A 1 72 ? 2.655 -2.427 9.466 1.00 96.38 72 GLU A O 1
ATOM 604 N N . LEU A 1 73 ? 3.266 -2.179 7.327 1.00 97.19 73 LEU A N 1
ATOM 605 C CA . LEU A 1 73 ? 2.000 -1.567 6.918 1.00 97.19 73 LEU A CA 1
ATOM 606 C C . LEU A 1 73 ? 0.795 -2.444 7.293 1.00 97.19 73 LEU A C 1
ATOM 608 O O . LEU A 1 73 ? -0.226 -1.938 7.759 1.00 97.19 73 LEU A O 1
ATOM 612 N N . LYS A 1 74 ? 0.911 -3.769 7.136 1.00 97.56 74 LYS A N 1
ATOM 613 C CA . LYS A 1 74 ? -0.150 -4.726 7.498 1.00 97.56 74 LYS A CA 1
ATOM 614 C C . LYS A 1 74 ? -0.443 -4.713 8.997 1.00 97.56 74 LYS A C 1
ATOM 616 O O . LYS A 1 74 ? -1.609 -4.707 9.387 1.00 97.56 74 LYS A O 1
ATOM 621 N N . GLN A 1 75 ? 0.595 -4.648 9.821 1.00 97.31 75 GLN A N 1
ATOM 622 C CA . GLN A 1 75 ? 0.500 -4.592 11.272 1.00 97.31 75 GLN A CA 1
ATOM 623 C C . GLN A 1 75 ? -0.174 -3.285 11.694 1.00 97.31 75 GLN A C 1
ATOM 625 O O . GLN A 1 75 ? -1.139 -3.317 12.451 1.00 97.31 75 GLN A O 1
ATOM 630 N N . TRP A 1 76 ? 0.241 -2.141 11.144 1.00 97.06 76 TRP A N 1
ATOM 631 C CA . TRP A 1 76 ? -0.401 -0.850 11.417 1.00 97.06 76 TRP A CA 1
ATOM 632 C C . TRP A 1 76 ? -1.869 -0.805 10.981 1.00 97.06 76 TRP A C 1
ATOM 634 O O . TRP A 1 76 ? -2.719 -0.318 11.731 1.00 97.06 76 TRP A O 1
ATOM 644 N N . MET A 1 77 ? -2.202 -1.375 9.818 1.00 97.19 77 MET A N 1
ATOM 645 C CA . MET A 1 77 ? -3.596 -1.537 9.395 1.00 97.19 77 MET A CA 1
ATOM 646 C C . MET A 1 77 ? -4.395 -2.400 10.380 1.00 97.19 77 MET A C 1
ATOM 648 O O . MET A 1 77 ? -5.552 -2.086 10.664 1.00 97.19 77 MET A O 1
ATOM 652 N N . GLN A 1 78 ? -3.803 -3.470 10.916 1.00 96.12 78 GLN A N 1
ATOM 653 C CA . GLN A 1 78 ? -4.449 -4.324 11.912 1.00 96.12 78 GLN A CA 1
ATOM 654 C C . GLN A 1 78 ? -4.656 -3.593 13.244 1.00 96.12 78 GLN A C 1
ATOM 656 O O . GLN A 1 78 ? -5.762 -3.643 13.778 1.00 96.12 78 GLN A O 1
ATOM 661 N N . LYS A 1 79 ? -3.662 -2.834 13.723 1.00 96.31 79 LYS A N 1
ATOM 662 C CA . LYS A 1 79 ? -3.789 -1.979 14.916 1.00 96.31 79 LYS A CA 1
ATOM 663 C C . LYS A 1 79 ? -4.950 -0.994 14.777 1.00 96.31 79 LYS A C 1
ATOM 665 O O . LYS A 1 79 ? -5.809 -0.905 15.654 1.00 96.31 79 LYS A O 1
ATOM 670 N N . MET A 1 80 ? -5.040 -0.315 13.628 1.00 96.44 80 MET A N 1
ATOM 671 C CA . MET A 1 80 ? -6.165 0.574 13.313 1.00 96.44 80 MET A CA 1
ATOM 672 C C . MET A 1 80 ? -7.504 -0.180 13.326 1.00 96.44 80 MET A C 1
ATOM 674 O O . MET A 1 80 ? -8.479 0.292 13.911 1.00 96.44 80 MET A O 1
ATOM 678 N N . ARG A 1 81 ? -7.561 -1.363 12.695 1.00 94.25 81 ARG A N 1
ATOM 679 C CA . ARG A 1 81 ? -8.776 -2.195 12.642 1.00 94.25 81 ARG A CA 1
ATOM 680 C C . ARG A 1 81 ? -9.212 -2.719 14.010 1.00 94.25 81 ARG A C 1
ATOM 682 O O . ARG A 1 81 ? -10.407 -2.914 14.210 1.00 94.25 81 ARG A O 1
ATOM 689 N N . ASN A 1 82 ? -8.273 -2.912 14.928 1.00 94.44 82 ASN A N 1
ATOM 690 C CA . ASN A 1 82 ? -8.519 -3.377 16.291 1.00 94.44 82 ASN A CA 1
ATOM 691 C C . ASN A 1 82 ? -8.854 -2.240 17.270 1.00 94.44 82 ASN A C 1
ATOM 693 O O . ASN A 1 82 ? -9.042 -2.497 18.457 1.00 94.44 82 ASN A O 1
ATOM 697 N N . GLY A 1 83 ? -8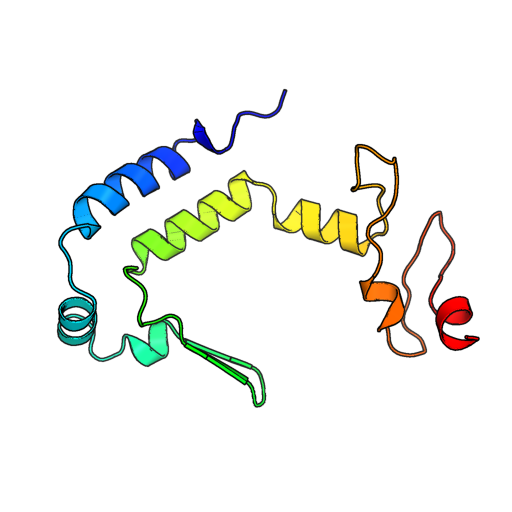.926 -0.991 16.796 1.00 94.75 83 GLY A N 1
ATOM 698 C CA . GLY A 1 83 ? -9.231 0.159 17.644 1.00 94.75 83 GLY A CA 1
ATOM 699 C C . GLY A 1 83 ? -8.084 0.554 18.579 1.00 94.75 83 GLY A C 1
ATOM 700 O O . GLY A 1 83 ? -8.329 1.196 19.599 1.00 94.75 83 GLY A O 1
ATOM 701 N N . GLU A 1 84 ? -6.839 0.187 18.263 1.00 96.00 84 GLU A N 1
ATOM 702 C CA . GLU A 1 84 ? -5.677 0.635 19.033 1.00 96.00 84 GLU A CA 1
ATOM 703 C C . GLU A 1 84 ? -5.464 2.148 18.888 1.00 96.00 84 GLU A C 1
ATOM 705 O O . GLU A 1 84 ? -5.842 2.772 17.888 1.00 96.00 84 GLU A O 1
ATOM 710 N N . LYS A 1 85 ? -4.825 2.751 19.897 1.00 96.00 85 LYS A N 1
ATOM 711 C CA . LYS A 1 85 ? -4.555 4.194 19.969 1.00 96.00 85 LYS A CA 1
ATOM 712 C C . LYS A 1 85 ? -3.374 4.586 19.069 1.00 96.00 85 LYS A C 1
ATOM 714 O O . LYS A 1 85 ? -2.314 4.964 19.552 1.00 96.00 85 LYS A O 1
ATOM 719 N N . ILE A 1 86 ? -3.556 4.451 17.752 1.00 96.50 86 ILE A N 1
ATOM 720 C CA . ILE A 1 86 ? -2.514 4.724 16.748 1.00 96.50 86 ILE A CA 1
ATOM 721 C C . ILE A 1 86 ? -2.272 6.219 16.492 1.00 96.50 86 ILE A C 1
ATOM 723 O O . ILE A 1 86 ? -1.235 6.578 15.942 1.00 96.50 86 ILE A O 1
ATOM 727 N N . ASN A 1 87 ? -3.202 7.101 16.879 1.00 96.38 87 ASN A N 1
ATOM 728 C CA . ASN A 1 87 ? -2.965 8.543 16.874 1.00 96.38 87 ASN A CA 1
ATOM 729 C C . ASN A 1 87 ? -2.120 8.888 18.106 1.00 96.38 87 ASN A C 1
ATOM 731 O O . ASN A 1 87 ? -2.655 9.102 19.195 1.00 96.38 87 ASN A O 1
ATOM 735 N N . ALA A 1 88 ? -0.800 8.867 17.926 1.00 94.75 88 ALA A N 1
ATOM 736 C CA . ALA A 1 88 ? 0.164 8.932 19.017 1.00 94.75 88 ALA A CA 1
ATOM 737 C C . ALA A 1 88 ? 0.184 10.284 19.748 1.00 94.75 88 ALA A C 1
ATOM 739 O O . ALA A 1 88 ? 0.396 10.307 20.955 1.00 94.75 88 ALA A O 1
ATOM 740 N N . THR A 1 89 ? -0.053 11.399 19.052 1.00 97.06 89 THR A N 1
ATOM 741 C CA . THR A 1 89 ? -0.008 12.740 19.662 1.00 97.06 89 THR A CA 1
ATOM 742 C C . THR A 1 89 ? -1.210 13.006 20.563 1.00 97.06 89 THR A C 1
ATOM 744 O O . THR A 1 89 ? -1.075 13.682 21.577 1.00 97.06 89 THR A O 1
ATOM 747 N N . GLU A 1 90 ? -2.376 12.452 20.225 1.00 97.19 90 GLU A N 1
ATOM 748 C CA . GLU A 1 90 ? -3.608 12.616 21.008 1.00 97.19 90 GLU A CA 1
ATOM 749 C C . GLU A 1 90 ? -3.942 11.404 21.892 1.00 97.19 90 GLU A C 1
ATOM 751 O O . GLU A 1 90 ? -4.881 11.460 22.686 1.00 97.19 90 GLU A O 1
ATOM 756 N N . GLY A 1 91 ? -3.233 10.283 21.731 1.00 95.38 91 GLY A N 1
ATOM 757 C CA . GLY A 1 91 ? -3.527 9.030 22.428 1.00 95.38 91 GLY A CA 1
ATOM 758 C C . GLY A 1 91 ? -4.897 8.440 22.066 1.00 95.38 91 GLY A C 1
ATOM 759 O O . GLY A 1 91 ? -5.597 7.916 22.934 1.00 95.38 91 GLY A O 1
ATOM 760 N N . ARG A 1 92 ? -5.316 8.541 20.796 1.00 96.81 92 ARG A N 1
ATOM 761 C CA . ARG A 1 92 ? -6.669 8.161 20.333 1.00 96.81 92 ARG A CA 1
ATOM 762 C C . ARG A 1 92 ? -6.659 7.066 19.269 1.00 96.81 92 ARG A C 1
ATOM 764 O O . ARG A 1 92 ? -5.698 6.898 18.521 1.00 96.81 92 ARG A O 1
ATOM 771 N N . ALA A 1 93 ? -7.760 6.323 19.181 1.00 96.44 93 ALA A N 1
ATOM 772 C CA . ALA A 1 93 ? -7.984 5.373 18.095 1.00 96.44 93 ALA A CA 1
ATOM 773 C C . ALA A 1 93 ? -8.524 6.074 16.843 1.00 96.44 93 ALA A C 1
ATOM 775 O O . ALA A 1 93 ? -9.414 6.918 16.929 1.00 96.44 93 ALA A O 1
ATOM 776 N N . ALA A 1 94 ? -8.037 5.680 15.667 1.00 96.12 94 ALA A N 1
ATOM 777 C CA . ALA A 1 94 ? -8.521 6.175 14.377 1.00 96.12 94 ALA A CA 1
ATOM 778 C C . ALA A 1 94 ? -9.622 5.257 13.807 1.00 96.12 94 ALA A C 1
ATOM 780 O O . ALA A 1 94 ? -9.459 4.647 12.751 1.00 96.12 94 ALA A O 1
ATOM 781 N N . PHE A 1 95 ? -10.751 5.122 14.513 1.00 95.25 95 PHE A N 1
ATOM 782 C CA . PHE A 1 95 ? -11.673 3.990 14.320 1.00 95.25 95 PHE A CA 1
ATOM 783 C C . PHE A 1 95 ? -12.857 4.225 13.359 1.00 95.25 95 PHE A C 1
ATOM 785 O O . PHE A 1 95 ? -13.939 3.661 13.513 1.00 95.25 95 PHE A O 1
ATOM 792 N N . HIS A 1 96 ? -12.656 5.044 12.329 1.00 95.69 96 HIS A N 1
ATOM 793 C CA . HIS A 1 96 ? -13.698 5.458 11.378 1.00 95.69 96 HIS A CA 1
ATOM 794 C C . HIS A 1 96 ? -14.369 4.294 10.623 1.00 95.69 96 HIS A C 1
ATOM 796 O O . HIS A 1 96 ? -15.526 4.403 10.222 1.00 95.69 96 HIS A O 1
ATOM 802 N N . ILE A 1 97 ? -13.684 3.161 10.447 1.00 95.75 97 ILE A N 1
ATOM 803 C CA . ILE A 1 97 ? -14.257 1.982 9.781 1.00 95.75 97 ILE A CA 1
ATOM 804 C C . ILE A 1 97 ? -15.438 1.370 10.549 1.00 95.75 97 ILE A C 1
ATOM 806 O O . ILE A 1 97 ? -16.325 0.793 9.924 1.00 95.75 97 ILE A O 1
ATOM 810 N N . ALA A 1 98 ? -15.492 1.534 11.878 1.00 95.56 98 ALA A N 1
ATOM 811 C CA . ALA A 1 98 ? -16.595 1.036 12.695 1.00 95.56 98 ALA A CA 1
ATOM 812 C C . ALA A 1 98 ? -17.915 1.760 12.373 1.00 95.56 98 ALA A C 1
ATOM 814 O O . ALA A 1 98 ? -18.984 1.168 12.494 1.00 95.56 98 ALA A O 1
ATOM 815 N N . LEU A 1 99 ? -17.840 3.007 11.887 1.00 95.94 99 LEU A N 1
ATOM 816 C CA . LEU A 1 99 ? -19.003 3.815 11.502 1.00 95.94 99 LEU A CA 1
ATOM 817 C C . LEU A 1 99 ? -19.726 3.272 10.262 1.00 95.94 99 LEU A C 1
ATOM 819 O O . LEU A 1 99 ? -20.905 3.537 10.063 1.00 95.94 99 LEU A O 1
ATOM 823 N N . ARG A 1 100 ? -19.019 2.518 9.415 1.00 95.94 100 ARG A N 1
ATOM 824 C CA . ARG A 1 100 ? -19.556 1.926 8.176 1.00 95.94 100 ARG A CA 1
ATOM 825 C C . ARG A 1 100 ? -19.786 0.423 8.299 1.00 95.94 100 ARG A C 1
ATOM 827 O O . ARG A 1 100 ? -20.058 -0.251 7.308 1.00 95.94 100 ARG A O 1
ATOM 834 N N . ALA A 1 101 ? -19.622 -0.117 9.501 1.00 95.38 101 ALA A N 1
ATOM 835 C CA . ALA A 1 101 ? -19.710 -1.539 9.737 1.00 95.38 101 ALA A CA 1
ATOM 836 C C . ALA A 1 101 ? -21.173 -2.013 9.626 1.00 95.38 101 ALA A C 1
ATOM 838 O O . ALA A 1 101 ? -22.068 -1.383 10.201 1.00 95.38 101 ALA A O 1
ATOM 839 N N . PRO A 1 102 ? -21.455 -3.117 8.910 1.00 95.75 102 PRO A N 1
ATOM 840 C CA . PRO A 1 102 ? -22.814 -3.633 8.787 1.00 95.75 102 PRO A CA 1
ATOM 841 C C . PRO A 1 102 ? -23.356 -4.084 10.149 1.00 95.75 102 PRO A C 1
ATOM 843 O O . PRO A 1 102 ? -22.593 -4.482 11.038 1.00 95.75 102 PRO A O 1
ATOM 846 N N . LYS A 1 103 ? -24.685 -4.064 10.319 1.00 94.19 103 LYS A N 1
ATOM 847 C CA . LYS A 1 103 ? -25.331 -4.616 11.522 1.00 94.19 103 LYS A CA 1
ATOM 848 C C . LYS A 1 103 ? -24.901 -6.075 11.723 1.00 94.19 103 LYS A C 1
ATOM 850 O O . LYS A 1 103 ? -24.781 -6.826 10.762 1.00 94.19 103 LYS A O 1
ATOM 855 N N . GLY A 1 104 ? -24.640 -6.458 12.972 1.00 92.19 104 GLY A N 1
ATOM 856 C CA . GLY A 1 104 ? -24.156 -7.799 13.329 1.00 92.19 104 GLY A CA 1
ATOM 857 C C . GLY A 1 104 ? -22.637 -7.990 13.241 1.00 92.19 104 GLY A C 1
ATOM 858 O O . GLY A 1 104 ? -22.128 -8.981 13.755 1.00 92.19 104 GLY A O 1
ATOM 859 N N . SER A 1 105 ? -21.889 -7.041 12.667 1.00 94.81 105 SER A N 1
ATOM 860 C CA . SER A 1 105 ? -20.425 -7.057 12.762 1.00 94.81 105 SER A CA 1
ATOM 861 C C . SER A 1 105 ? -19.936 -6.712 14.177 1.00 94.81 105 SER A C 1
ATOM 863 O O . SER A 1 105 ? -20.658 -6.139 15.002 1.00 94.81 105 SER A O 1
ATOM 865 N N . SER A 1 106 ? -18.686 -7.076 14.470 1.00 93.75 106 SER A N 1
ATOM 866 C CA . SER A 1 106 ? -18.052 -6.822 15.763 1.00 93.75 106 SER A CA 1
ATOM 867 C C . SER A 1 106 ? -16.779 -6.007 15.587 1.00 93.75 106 SER A C 1
ATOM 869 O O . SER A 1 106 ? -15.764 -6.524 15.126 1.00 93.75 106 SER A O 1
ATOM 871 N N . TYR A 1 107 ? -16.825 -4.761 16.048 1.00 94.62 107 TYR A N 1
ATOM 872 C CA . TYR A 1 107 ? -15.672 -3.874 16.160 1.00 94.62 107 TYR A CA 1
ATOM 873 C C . TYR A 1 107 ? -15.500 -3.509 17.629 1.00 94.62 107 TYR A C 1
ATOM 875 O O . TYR A 1 107 ? -16.354 -2.839 18.209 1.00 94.62 107 TYR A O 1
ATOM 883 N N . LYS A 1 108 ? -14.428 -4.003 18.255 1.00 93.38 108 LYS A N 1
ATOM 884 C CA . LYS A 1 108 ? -14.191 -3.812 19.689 1.00 93.38 108 LYS A CA 1
ATOM 885 C C . LYS A 1 108 ? -13.279 -2.614 19.922 1.00 93.38 108 LYS A C 1
ATOM 887 O O . LYS A 1 108 ? -12.207 -2.545 19.339 1.00 93.38 108 LYS A O 1
ATOM 892 N N . PHE A 1 109 ? -13.694 -1.716 20.806 1.00 92.62 109 PHE A N 1
ATOM 893 C CA . PHE A 1 109 ? -12.859 -0.663 21.373 1.00 92.62 109 PHE A CA 1
ATOM 894 C C . PHE A 1 109 ? -12.872 -0.822 22.894 1.00 92.62 109 PHE A C 1
ATOM 896 O O . PHE A 1 109 ? -13.947 -0.929 23.485 1.00 92.62 109 PHE A O 1
ATOM 903 N N . GLU A 1 110 ? -11.692 -0.934 23.514 1.00 89.75 110 GLU A N 1
ATOM 904 C CA . GLU A 1 110 ? -11.539 -1.164 24.965 1.00 89.75 110 GLU A CA 1
ATOM 905 C C . GLU A 1 110 ? -12.432 -2.316 25.486 1.00 89.75 110 GLU A C 1
ATOM 907 O O . GLU A 1 110 ? -13.118 -2.223 26.502 1.00 89.75 110 GLU A O 1
ATOM 912 N N . GLY A 1 111 ? -12.472 -3.420 24.729 1.00 89.81 111 GLY A N 1
ATOM 913 C CA . GLY A 1 111 ? -13.236 -4.628 25.063 1.00 89.81 111 GLY A CA 1
ATOM 914 C C . GLY A 1 111 ? -14.735 -4.582 24.734 1.00 89.81 111 GLY A C 1
ATOM 915 O O . GLY A 1 111 ? -15.385 -5.626 24.763 1.00 89.81 111 GLY A O 1
ATOM 916 N N . LYS A 1 112 ? -15.291 -3.425 24.355 1.00 93.56 112 LYS A N 1
ATOM 917 C CA . LYS A 1 112 ? -16.725 -3.253 24.066 1.00 93.56 112 LYS A CA 1
ATOM 918 C C . LYS A 1 112 ? -16.988 -3.171 22.563 1.00 93.56 112 LYS A C 1
ATOM 920 O O . LYS A 1 112 ? -16.294 -2.450 21.853 1.00 93.56 112 LYS A O 1
ATOM 925 N N . ASN A 1 113 ? -17.999 -3.892 22.068 1.00 95.56 113 ASN A N 1
ATOM 926 C CA . ASN A 1 113 ? -18.4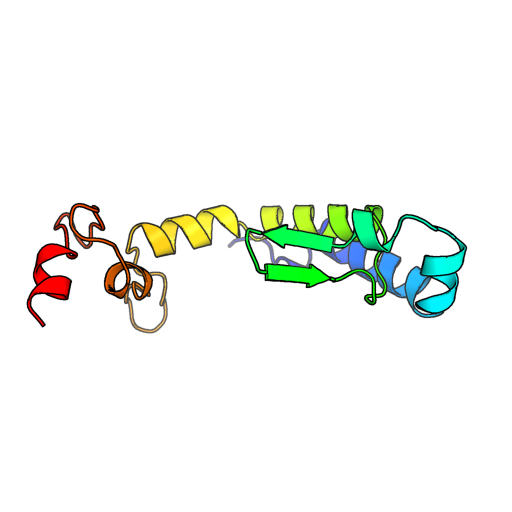30 -3.764 20.671 1.00 95.56 113 ASN A CA 1
ATOM 927 C C . ASN A 1 113 ? -19.134 -2.414 20.465 1.00 95.56 113 ASN A C 1
ATOM 929 O O . ASN A 1 113 ? -20.156 -2.157 21.101 1.00 95.56 113 ASN A O 1
ATOM 933 N N . VAL A 1 114 ? -18.610 -1.575 19.571 1.00 95.38 114 VAL A N 1
ATOM 934 C CA . VAL A 1 114 ? -19.138 -0.221 19.329 1.00 95.38 114 VAL A CA 1
ATOM 935 C C . VAL A 1 114 ? -20.224 -0.173 18.254 1.00 95.38 114 VAL A C 1
ATOM 937 O O . VAL A 1 114 ? -20.983 0.792 18.200 1.00 95.38 114 VAL A O 1
ATOM 940 N N . VAL A 1 115 ? -20.362 -1.221 17.434 1.00 96.12 115 VAL A N 1
ATOM 941 C CA . VAL A 1 115 ? -21.318 -1.259 16.310 1.00 96.12 115 VAL A CA 1
ATOM 942 C C . VAL A 1 115 ? -22.768 -0.993 16.750 1.00 96.12 115 VAL A C 1
ATOM 944 O O . VAL A 1 115 ? -23.431 -0.185 16.101 1.00 96.12 115 VAL A O 1
ATOM 947 N N . PRO A 1 116 ? -23.293 -1.566 17.856 1.00 96.38 116 PRO A N 1
ATOM 948 C CA . PRO A 1 116 ? -24.662 -1.276 18.284 1.00 96.38 116 PRO A CA 1
ATOM 949 C C . PRO A 1 116 ? -24.899 0.191 18.649 1.00 96.38 116 PRO A C 1
ATOM 951 O O . PRO A 1 116 ? -26.011 0.674 18.480 1.00 96.38 116 PRO A O 1
ATOM 954 N N . ALA A 1 117 ? -23.885 0.894 19.165 1.00 94.81 117 ALA A N 1
ATOM 955 C CA . ALA A 1 117 ? -24.001 2.313 19.489 1.00 94.81 117 ALA A CA 1
ATOM 956 C C . ALA A 1 117 ? -23.995 3.176 18.220 1.00 94.81 117 ALA A C 1
ATOM 958 O O . ALA A 1 117 ? -24.782 4.109 18.126 1.00 94.81 117 ALA A O 1
ATOM 959 N N . VAL A 1 118 ? -23.171 2.817 17.229 1.00 95.19 118 VAL A N 1
ATOM 960 C CA . VAL A 1 118 ? -23.122 3.491 15.920 1.00 95.19 118 VAL A CA 1
ATOM 961 C C . VAL A 1 118 ? -24.484 3.459 15.222 1.00 95.19 118 VAL A C 1
ATOM 963 O O . VAL A 1 118 ? -24.938 4.486 14.747 1.00 95.19 118 VAL A O 1
ATOM 966 N N . HIS A 1 119 ? -25.163 2.307 15.194 1.00 96.00 119 HIS A N 1
ATOM 967 C CA . HIS A 1 119 ? -26.463 2.148 14.513 1.00 96.00 119 HIS A CA 1
ATOM 968 C C . HIS A 1 119 ? -27.662 2.758 15.260 1.00 96.00 119 HIS A C 1
ATOM 970 O O . HIS A 1 119 ? -28.788 2.644 14.779 1.00 96.00 119 HIS A O 1
ATOM 976 N N . LYS A 1 120 ? -27.451 3.327 16.454 1.00 94.94 120 LYS A N 1
ATOM 977 C CA . LYS A 1 120 ? -28.491 4.036 17.220 1.00 94.94 120 LYS A CA 1
ATOM 978 C C . LYS A 1 120 ? -28.543 5.538 16.921 1.00 94.94 120 LYS A C 1
ATOM 980 O O . LYS A 1 120 ? -29.483 6.180 17.383 1.00 94.94 120 LYS A O 1
ATOM 985 N N . VAL A 1 121 ? -27.534 6.071 16.232 1.00 90.75 121 VAL A N 1
ATOM 986 C CA . VAL A 1 121 ? -27.447 7.468 15.778 1.00 90.75 121 VAL A CA 1
ATOM 987 C C . VAL A 1 121 ? -27.988 7.551 14.359 1.00 90.75 121 VAL A C 1
ATOM 989 O O . VAL A 1 121 ? -28.744 8.506 14.092 1.00 90.75 121 VAL A O 1
#

Secondary structure (DSSP, 8-state):
-PPPGGGSHHHHHHHHHHHHHTT--HHHHHHH-TTHHHHTEEEETTEEEE-TTSS--HHHHHHHHHHHHHTTHHHHHHHHHTT---BTTTTB---GGGGGPPTT---EETTEE-HHHHTT-

Foldseek 3Di:
DQDDLCPDPLNVVLVVVCVVLVPPALVVVCVVPVCLQVVQWDDDPPDIDGPSSDSDDPVSVVSVVVSCVSVVVVVLVVCLQQFAQPVVVVSGRPPVVLLVDDPPDAH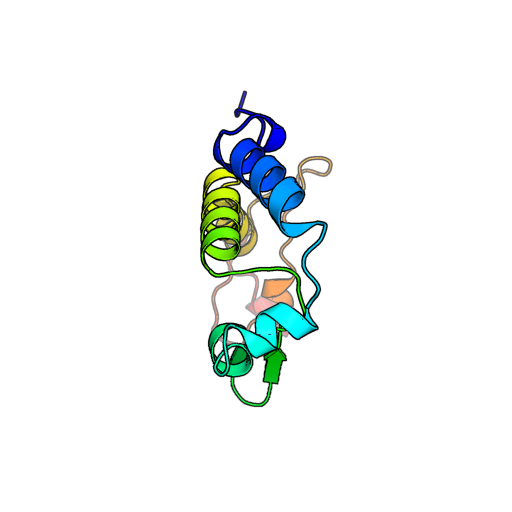DHPRDGCNVVSVVD